Protein AF-A0A1Y1UYV6-F1 (afdb_monomer)

Secondary structure (DSSP, 8-state):
-----PPPPP-------------------PPPP---S----------GGG--TT----HHHHTT--HHHHHHHHHHHHHHHHHHHHHHHHHHHHHHHHHHHHHT---STHHHHHHHHHHHHTSPPP--TTT--SSS-EEEESSSS-EEETTTTHHHHHHHHH----EEEE-

InterPro domains:
  IPR001607 Zinc finger, UBP-type [PF02148] (128-168)
  IPR001607 Zinc finger, UBP-type [PS50271] (108-171)
  IPR013083 Zinc finger, RING/FYVE/PHD-type [G3DSA:3.30.40.10] (54-170)

Foldseek 3Di:
DDDDDDDDDDDDDDDDDDDDDDDDDDDDDDDDDDDDPDPPPDPPLPPPVDDDPPDDDDPVCSV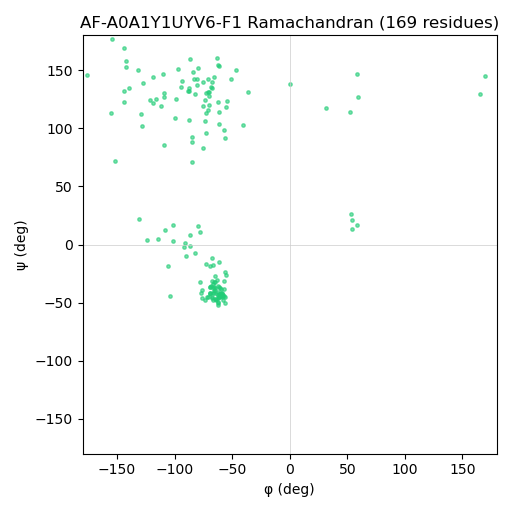PDDPLLVVLVVVLVVVLVLQVVLVVLVVVVVVVVVVCVVVVDDDPPCPPSVVSNVVSVVDDQDAAPPPRHSPAQWKAQSVDRHIHGVVVCRVVVVCVVVVRVDIDTRD

Sequence (171 aa):
MASENVTPVSTPNQSMIVDTNITNTTITSTPKISNNPTVKSTFSIFRTENLHPAYHGCIHISARINNNLMDNYRTCCRYAIKFRNKYIVKQDVKSKALEAKIAGTTSTKKTYEENLLKSLNKLPLPFCHVCDNPFGRLHVCLLCVYFGCWKEDHMRAHCKEKAHNFGIENY

pLDDT: mean 70.48, std 22.75, range [27.89, 96.94]

Mean predicted aligned error: 16.58 Å

Organism: NCBI:txid1754191

Nearest PDB structures (foldseek):
  4fjc-assembly1_A  TM=6.523E-01  e=3.599E-03  Saccharomyces cerevisiae S288C
  4wa6-assembly3_D-2  TM=6.572E-01  e=1.451E-02  Saccharomyces cerevisiae S288C
  4fip-assembly1_E  TM=5.793E-01  e=1.755E-02  Saccharomyces cerevisiae S288C
  6t9l-assembly1_K  TM=5.821E-01  e=1.333E-01  Saccharomyces cerevisiae S288C

Solvent-accessible surface area (backbone atoms only — not comparable to full-atom values): 11241 Å² total; per-residue (Å²): 133,89,77,90,85,84,85,85,86,87,85,83,87,84,83,89,81,90,85,84,87,88,83,90,80,95,77,91,75,83,84,81,88,80,92,70,99,72,80,71,83,71,76,78,66,84,67,70,89,76,58,59,93,87,64,77,75,59,71,72,51,71,79,61,72,47,71,66,46,53,51,39,45,52,51,51,50,53,50,34,53,51,52,50,48,40,55,52,54,55,49,53,53,53,52,51,55,52,50,33,68,74,66,76,50,89,77,82,78,51,67,63,62,53,52,50,49,57,63,43,65,73,52,80,80,69,44,16,78,85,76,64,48,58,85,51,64,28,29,38,38,45,85,50,97,52,34,17,25,57,88,80,39,47,38,60,53,47,24,65,76,70,68,47,87,48,64,45,80,41,122

Radius of gyration: 27.44 Å; Cα contacts (8 Å, |Δi|>4): 116; chains: 1; bounding box: 80×55×78 Å

Structure (mmCIF, N/CA/C/O backbone):
data_AF-A0A1Y1UYV6-F1
#
_entry.id   AF-A0A1Y1UYV6-F1
#
loop_
_atom_site.group_PDB
_atom_site.id
_atom_site.type_symbol
_atom_site.label_atom_id
_atom_site.label_alt_id
_atom_site.label_comp_id
_atom_site.label_asym_id
_atom_site.label_entity_id
_atom_site.label_seq_id
_atom_site.pdbx_PDB_ins_code
_atom_site.Cartn_x
_atom_site.Cartn_y
_atom_site.Cartn_z
_atom_site.occupancy
_atom_site.B_iso_or_equiv
_atom_site.auth_seq_id
_atom_site.auth_comp_id
_atom_site.auth_asym_id
_atom_site.auth_atom_id
_atom_site.pdbx_PDB_model_num
ATOM 1 N N . MET A 1 1 ? 57.211 16.222 -14.790 1.00 35.09 1 MET A N 1
ATOM 2 C CA . MET A 1 1 ? 56.821 16.842 -16.069 1.00 35.09 1 MET A CA 1
ATOM 3 C C . MET A 1 1 ? 55.729 15.999 -16.698 1.00 35.09 1 MET A C 1
ATOM 5 O O . MET A 1 1 ? 55.964 14.809 -16.824 1.00 35.09 1 MET A O 1
ATOM 9 N N . ALA A 1 2 ? 54.620 16.664 -17.056 1.00 33.06 2 ALA A N 1
ATOM 10 C CA . ALA A 1 2 ? 53.551 16.287 -17.996 1.00 33.06 2 ALA A CA 1
ATOM 11 C C . ALA A 1 2 ? 52.765 14.980 -17.749 1.00 33.06 2 ALA A C 1
ATOM 13 O O . ALA A 1 2 ? 53.324 13.972 -17.351 1.00 33.06 2 ALA A O 1
ATOM 14 N N . SER A 1 3 ? 51.478 14.867 -18.066 1.00 32.62 3 SER A N 1
ATOM 15 C CA . SER A 1 3 ? 50.379 15.804 -18.333 1.00 32.62 3 SER A CA 1
ATOM 16 C C . SER A 1 3 ? 49.150 14.917 -18.546 1.00 32.62 3 SER A C 1
ATOM 18 O O . SER A 1 3 ? 49.250 13.826 -19.103 1.00 32.62 3 SER A O 1
ATOM 20 N N . GLU A 1 4 ? 48.004 15.425 -18.122 1.00 32.66 4 GLU A N 1
ATOM 21 C CA . GLU A 1 4 ? 46.651 15.033 -18.508 1.00 32.66 4 GLU A CA 1
ATOM 22 C C . GLU A 1 4 ? 46.522 14.902 -20.041 1.00 32.66 4 GLU A C 1
ATOM 24 O O . GLU A 1 4 ? 47.177 15.645 -20.774 1.00 32.66 4 GLU A O 1
ATOM 29 N N . ASN A 1 5 ? 45.649 14.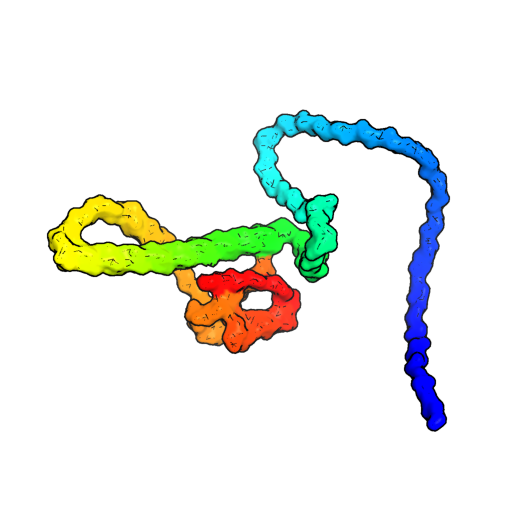030 -20.558 1.00 33.69 5 ASN A N 1
ATOM 30 C CA . ASN A 1 5 ? 44.255 14.391 -20.850 1.00 33.69 5 ASN A CA 1
ATOM 31 C C . ASN A 1 5 ? 43.543 13.301 -21.678 1.00 33.69 5 ASN A C 1
ATOM 33 O O . ASN A 1 5 ? 44.133 12.647 -22.537 1.00 33.69 5 ASN A O 1
ATOM 37 N N . VAL A 1 6 ? 42.253 13.133 -21.398 1.00 38.56 6 VAL A N 1
ATOM 38 C CA . VAL A 1 6 ? 41.337 12.163 -22.006 1.00 38.56 6 VAL A CA 1
ATOM 39 C C . VAL A 1 6 ? 40.716 12.773 -23.264 1.00 38.56 6 VAL A C 1
ATOM 41 O O . VAL A 1 6 ? 40.264 13.916 -23.262 1.00 38.56 6 VAL A O 1
ATOM 44 N N . THR A 1 7 ? 40.683 11.999 -24.344 1.00 40.56 7 THR A N 1
ATOM 45 C CA . THR A 1 7 ? 39.990 12.319 -25.595 1.00 40.56 7 THR A CA 1
ATOM 46 C C . THR A 1 7 ? 38.470 12.145 -25.458 1.00 40.56 7 THR A C 1
ATOM 48 O O . THR A 1 7 ? 38.021 11.146 -24.895 1.00 40.56 7 THR A O 1
ATOM 51 N N . PRO A 1 8 ? 37.642 13.038 -26.031 1.00 36.12 8 PRO A N 1
ATOM 52 C CA . PRO A 1 8 ? 36.244 12.738 -26.308 1.00 36.12 8 PRO A CA 1
ATOM 53 C C . PRO A 1 8 ? 36.063 12.334 -27.779 1.00 36.12 8 PRO A C 1
ATOM 55 O O . PRO A 1 8 ? 36.435 13.069 -28.694 1.00 36.12 8 PRO A O 1
ATOM 58 N N . VAL A 1 9 ? 35.466 11.160 -27.997 1.00 32.47 9 VAL A N 1
ATOM 59 C CA . VAL A 1 9 ? 34.958 10.715 -29.302 1.00 32.47 9 VAL A CA 1
ATOM 60 C C . VAL A 1 9 ? 33.475 11.065 -29.418 1.00 32.47 9 VAL A C 1
ATOM 62 O O . VAL A 1 9 ? 32.680 10.903 -28.496 1.00 32.47 9 VAL A O 1
ATOM 65 N N . SER A 1 10 ? 33.169 11.584 -30.595 1.00 30.72 10 SER A N 1
ATOM 66 C CA . SER A 1 10 ? 31.944 12.151 -31.136 1.00 30.72 10 SER A CA 1
ATOM 67 C C . SER A 1 10 ? 30.751 11.192 -31.238 1.00 30.72 10 SER A C 1
ATOM 69 O O . SER A 1 10 ? 30.891 9.988 -31.433 1.00 30.72 10 SER A O 1
ATOM 71 N N . THR A 1 11 ? 29.545 11.767 -31.210 1.00 36.78 11 THR A N 1
ATOM 72 C CA . THR A 1 11 ? 28.315 11.166 -31.758 1.00 36.78 11 THR A CA 1
ATOM 73 C C . THR A 1 11 ? 27.574 12.197 -32.629 1.00 36.78 11 THR A C 1
ATOM 75 O O . THR A 1 11 ? 27.735 13.399 -32.403 1.00 36.78 11 THR A O 1
ATOM 78 N N . PRO A 1 12 ? 26.826 11.762 -33.664 1.00 33.84 12 PRO A N 1
ATOM 79 C CA . PRO A 1 12 ? 26.423 12.611 -34.780 1.00 33.84 12 PRO A CA 1
ATOM 80 C C . PRO A 1 12 ? 25.012 13.218 -34.665 1.00 33.84 12 PRO A C 1
ATOM 82 O O . PRO A 1 12 ? 24.097 12.628 -34.102 1.00 33.84 12 PRO A O 1
ATOM 85 N N . ASN A 1 13 ? 24.899 14.396 -35.291 1.00 31.36 13 ASN A N 1
ATOM 86 C CA . ASN A 1 13 ? 23.754 15.075 -35.914 1.00 31.36 13 ASN A CA 1
ATOM 87 C C . ASN A 1 13 ? 22.368 14.404 -35.903 1.00 31.36 13 ASN A C 1
ATOM 89 O O . ASN A 1 13 ? 22.221 13.293 -36.407 1.00 31.36 13 ASN A O 1
ATOM 93 N N . GLN A 1 14 ? 21.336 15.222 -35.639 1.00 32.97 14 GLN A N 1
ATOM 94 C CA . GLN A 1 14 ? 20.252 15.421 -36.615 1.00 32.97 14 GLN A CA 1
ATOM 95 C C . GLN A 1 14 ? 19.513 16.770 -36.456 1.00 32.97 14 GLN A C 1
ATOM 97 O O . GLN A 1 14 ? 18.822 17.023 -35.476 1.00 32.97 14 GLN A O 1
ATOM 102 N N . SER A 1 15 ? 19.711 17.598 -37.491 1.00 32.72 15 SER A N 1
ATOM 103 C CA . SER A 1 15 ? 18.797 18.530 -38.179 1.00 32.72 15 SER A CA 1
ATOM 104 C C . SER A 1 15 ? 17.982 19.577 -37.407 1.00 32.72 15 SER A C 1
ATOM 106 O O . SER A 1 15 ? 16.992 19.287 -36.741 1.00 32.72 15 SER A O 1
ATOM 108 N N . MET A 1 16 ? 18.342 20.832 -37.693 1.00 28.61 16 MET A N 1
ATOM 109 C CA . MET A 1 16 ? 17.533 22.040 -37.549 1.00 28.61 16 MET A CA 1
ATOM 110 C C . MET A 1 16 ? 16.405 22.084 -38.591 1.00 28.61 16 MET A C 1
ATOM 112 O O . MET A 1 16 ? 16.634 21.771 -39.759 1.00 28.61 16 MET A O 1
ATOM 116 N N . ILE A 1 17 ? 15.235 22.578 -38.186 1.00 31.97 17 ILE A N 1
ATOM 117 C CA . ILE A 1 17 ? 14.274 23.228 -39.083 1.00 31.97 17 ILE A CA 1
ATOM 118 C C . ILE A 1 17 ? 14.122 24.664 -38.580 1.00 31.97 17 ILE A C 1
ATOM 120 O O . ILE A 1 17 ? 13.829 24.901 -37.409 1.00 31.97 17 ILE A O 1
ATOM 124 N N . VAL A 1 18 ? 14.423 25.600 -39.474 1.00 33.22 18 VAL A N 1
ATOM 125 C CA . VAL A 1 18 ? 14.220 27.042 -39.340 1.00 33.22 18 VAL A CA 1
ATOM 126 C C . VAL A 1 18 ? 12.809 27.344 -39.820 1.00 33.22 18 VAL A C 1
ATOM 128 O O . VAL A 1 18 ? 12.477 26.934 -40.924 1.00 33.22 18 VAL A O 1
ATOM 131 N N . ASP A 1 19 ? 12.040 28.111 -39.049 1.00 30.59 19 ASP A N 1
ATOM 132 C CA . ASP A 1 19 ? 10.960 28.934 -39.592 1.00 30.59 19 ASP A CA 1
ATOM 133 C C . ASP A 1 19 ? 10.932 30.303 -38.897 1.00 30.59 19 ASP A C 1
ATOM 135 O O . ASP A 1 19 ? 11.100 30.448 -37.685 1.00 30.59 19 ASP A O 1
ATOM 139 N N . THR A 1 20 ? 10.803 31.314 -39.743 1.00 33.38 20 THR A N 1
ATOM 140 C CA . THR A 1 20 ? 10.993 32.753 -39.544 1.00 33.38 20 THR A CA 1
ATOM 141 C C . THR A 1 20 ? 9.788 33.494 -38.937 1.00 33.38 20 THR A C 1
ATOM 143 O O . THR A 1 20 ? 8.653 33.255 -39.324 1.00 33.38 20 THR A O 1
ATOM 146 N N . ASN A 1 21 ? 10.093 34.468 -38.064 1.00 34.25 21 ASN A N 1
ATOM 147 C CA . ASN A 1 21 ? 9.439 35.766 -37.773 1.00 34.25 21 ASN A CA 1
ATOM 148 C C . ASN A 1 21 ? 7.912 35.952 -37.927 1.00 34.25 21 ASN A C 1
ATOM 150 O O . ASN A 1 21 ? 7.446 36.094 -39.052 1.00 34.25 21 ASN A O 1
ATOM 154 N N . ILE A 1 22 ? 7.207 36.251 -36.814 1.00 32.91 22 ILE A N 1
ATOM 155 C CA . ILE A 1 22 ? 6.092 37.232 -36.762 1.00 32.91 22 ILE A CA 1
ATOM 156 C C . ILE A 1 22 ? 6.104 37.997 -35.417 1.00 32.91 22 ILE A C 1
ATOM 158 O O . ILE A 1 22 ? 6.216 37.414 -34.341 1.00 32.91 22 ILE A O 1
ATOM 162 N N . THR A 1 23 ? 5.992 39.322 -35.510 1.00 33.19 23 THR A N 1
ATOM 163 C CA . THR A 1 23 ? 6.026 40.351 -34.458 1.00 33.19 23 THR A CA 1
ATOM 164 C C . THR A 1 23 ? 4.664 40.567 -33.763 1.00 33.19 23 THR A C 1
ATOM 166 O O . THR A 1 23 ? 3.635 40.537 -34.426 1.00 33.19 23 THR A O 1
ATOM 169 N N . ASN A 1 24 ? 4.705 40.925 -32.467 1.00 32.34 24 ASN A N 1
ATOM 170 C CA . ASN A 1 24 ? 3.714 41.649 -31.637 1.00 32.34 24 ASN A CA 1
ATOM 171 C C . ASN A 1 24 ? 2.288 41.076 -31.438 1.00 32.34 24 ASN A C 1
ATOM 173 O O . ASN A 1 24 ? 1.514 40.944 -32.377 1.00 32.34 24 ASN A O 1
ATOM 177 N N . THR A 1 25 ? 1.850 40.939 -30.174 1.00 27.89 25 THR A N 1
ATOM 178 C CA . THR A 1 25 ? 0.903 41.859 -29.479 1.00 27.89 25 THR A CA 1
ATOM 179 C C . THR A 1 25 ? 0.344 41.199 -28.206 1.00 27.89 25 THR A C 1
ATOM 181 O O . THR A 1 25 ? -0.163 40.081 -28.228 1.00 27.89 25 THR A O 1
ATOM 184 N N . THR A 1 26 ? 0.426 41.919 -27.088 1.00 40.94 26 THR A N 1
ATOM 185 C CA . THR A 1 26 ? -0.193 41.622 -25.789 1.00 40.94 26 THR A CA 1
ATOM 186 C C . THR A 1 26 ? -1.704 41.421 -25.919 1.00 40.94 26 THR A C 1
ATOM 188 O O . THR A 1 26 ? -2.405 42.335 -26.348 1.00 40.94 26 THR A O 1
ATOM 191 N N . ILE A 1 27 ? -2.226 40.272 -25.480 1.00 33.47 27 ILE A N 1
ATOM 192 C CA . ILE A 1 27 ? -3.668 40.080 -25.283 1.00 33.47 27 ILE A CA 1
ATOM 193 C C . ILE A 1 27 ? -3.905 39.543 -23.873 1.00 33.47 27 ILE A C 1
ATOM 195 O O . ILE A 1 27 ? -3.694 38.371 -23.573 1.00 33.47 27 ILE A O 1
ATOM 199 N N . THR A 1 28 ? -4.331 40.442 -22.992 1.00 39.12 28 THR A N 1
ATOM 200 C CA . THR A 1 28 ? -4.910 40.122 -21.689 1.00 39.12 28 THR A CA 1
ATOM 201 C C . THR A 1 28 ? -6.289 39.510 -21.923 1.00 39.12 28 THR A C 1
ATOM 203 O O . THR A 1 28 ? -7.183 40.193 -22.417 1.00 39.12 28 THR A O 1
ATOM 206 N N . SER A 1 29 ? -6.493 38.245 -21.556 1.00 31.83 29 SER A N 1
ATOM 207 C CA . SER A 1 29 ? -7.827 37.633 -21.540 1.00 31.83 29 SER A CA 1
ATOM 208 C C . SER A 1 29 ? -8.099 36.956 -20.199 1.00 31.83 29 SER A C 1
ATOM 210 O O . SER A 1 29 ? -7.478 35.955 -19.846 1.00 31.83 29 SER A O 1
ATOM 212 N N . THR A 1 30 ? -9.047 37.524 -19.459 1.00 41.56 30 THR A N 1
ATOM 213 C CA . THR A 1 30 ? -9.680 36.961 -18.262 1.00 41.56 30 THR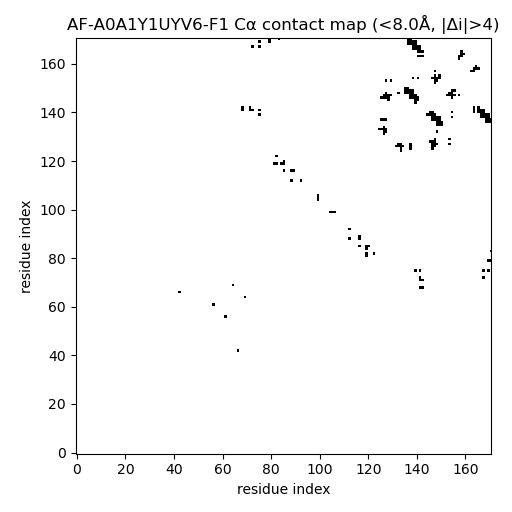 A CA 1
ATOM 214 C C . THR A 1 30 ? -10.503 35.706 -18.609 1.00 41.56 30 THR A C 1
ATOM 216 O O . THR A 1 30 ? -11.127 35.670 -19.674 1.00 41.56 30 THR A O 1
ATOM 219 N N . PRO A 1 31 ? -10.572 34.666 -17.749 1.00 36.66 31 PRO A N 1
ATOM 220 C CA . PRO A 1 31 ? -11.364 33.476 -18.054 1.00 36.66 31 PRO A CA 1
ATOM 221 C C . PRO A 1 31 ? -12.846 33.684 -17.717 1.00 36.66 31 PRO A C 1
ATOM 223 O O . PRO A 1 31 ? -13.200 34.073 -16.604 1.00 36.66 31 PRO A O 1
ATOM 226 N N . LYS A 1 32 ? -13.714 33.366 -18.683 1.00 32.69 32 LYS A N 1
ATOM 227 C CA . LYS A 1 32 ? -15.170 33.262 -18.518 1.00 32.69 32 LYS A CA 1
ATOM 228 C C . LYS A 1 32 ? -15.531 32.068 -17.625 1.00 32.69 32 LYS A C 1
ATOM 230 O O . LYS A 1 32 ? -15.040 30.961 -17.831 1.00 32.69 32 LYS A O 1
ATOM 235 N N . ILE A 1 33 ? -16.440 32.299 -16.680 1.00 37.97 33 ILE A N 1
ATOM 236 C CA . ILE A 1 33 ? -17.093 31.268 -15.864 1.00 37.97 33 ILE A CA 1
ATOM 237 C C . ILE A 1 33 ? -18.115 30.531 -16.742 1.00 37.97 33 ILE A C 1
ATOM 239 O O . ILE A 1 33 ? -19.003 31.157 -17.318 1.00 37.97 33 ILE A O 1
ATOM 243 N N . SER A 1 34 ? -17.989 29.207 -16.837 1.00 35.88 34 SER A N 1
ATOM 244 C CA . SER A 1 34 ? -18.975 28.315 -17.456 1.00 35.88 34 SER A CA 1
ATOM 245 C C . SER A 1 34 ? -19.610 27.445 -16.371 1.00 35.88 34 SER A C 1
ATOM 247 O O . SER A 1 34 ? -18.915 26.705 -15.675 1.00 35.88 34 SER A O 1
ATOM 249 N N . ASN A 1 35 ? -20.930 27.565 -16.218 1.00 42.47 35 ASN A N 1
ATOM 250 C CA . ASN A 1 35 ? -21.751 26.782 -15.298 1.00 42.47 35 ASN A CA 1
ATOM 251 C C . ASN A 1 35 ? -22.195 25.481 -15.989 1.00 42.47 35 ASN A C 1
ATOM 253 O O . ASN A 1 35 ? -23.077 25.520 -16.845 1.00 42.47 35 ASN A O 1
ATOM 257 N N . ASN A 1 36 ? -21.627 24.329 -15.615 1.00 35.72 36 ASN A N 1
ATOM 258 C CA . ASN A 1 36 ? -22.164 23.017 -16.001 1.00 35.72 36 ASN A CA 1
ATOM 259 C C . ASN A 1 36 ? -21.987 21.984 -14.860 1.00 35.72 36 ASN A C 1
ATOM 261 O O . ASN A 1 36 ? -20.855 21.779 -14.404 1.00 35.72 36 ASN A O 1
ATOM 265 N N . PRO A 1 37 ? -23.065 21.340 -14.360 1.00 43.56 37 PRO A N 1
ATOM 266 C CA . PRO A 1 37 ? -23.017 20.458 -13.198 1.00 43.56 37 PRO A CA 1
ATOM 267 C C . PRO A 1 37 ? -22.618 19.022 -13.574 1.00 43.56 37 PRO A C 1
ATOM 269 O O . PRO A 1 37 ? -23.412 18.099 -13.473 1.00 43.56 37 PRO A O 1
ATOM 272 N N . THR A 1 38 ? -21.355 18.810 -13.940 1.00 39.03 38 THR A N 1
ATOM 273 C CA . THR A 1 38 ? -20.695 17.492 -13.848 1.00 39.03 38 THR A CA 1
ATOM 274 C C . THR A 1 38 ? -19.200 17.704 -13.650 1.00 39.03 38 THR A C 1
ATOM 276 O O . THR A 1 38 ? -18.389 17.487 -14.550 1.00 39.03 38 THR A O 1
ATOM 279 N N . VAL A 1 39 ? -18.813 18.162 -12.459 1.00 41.34 39 VAL A N 1
ATOM 280 C CA . VAL A 1 39 ? -17.399 18.276 -12.083 1.00 41.34 39 VAL A CA 1
ATOM 281 C C . VAL A 1 39 ? -16.873 16.872 -11.777 1.00 41.34 39 VAL A C 1
ATOM 283 O O . VAL A 1 39 ? -16.804 16.444 -10.626 1.00 41.34 39 VAL A O 1
ATOM 286 N N . LYS A 1 40 ? -16.475 16.131 -12.818 1.00 40.69 40 LYS A N 1
ATOM 287 C CA . LYS A 1 40 ? -15.392 15.158 -12.641 1.00 40.69 40 LYS A CA 1
ATOM 288 C C . LYS A 1 40 ? -14.184 15.991 -12.235 1.00 40.69 40 LYS A C 1
ATOM 290 O O . LYS A 1 40 ? -13.760 16.849 -12.998 1.00 40.69 40 LYS A O 1
ATOM 295 N N . SER A 1 41 ? -13.703 15.802 -11.008 1.00 38.91 41 SER A N 1
ATOM 296 C CA . SER A 1 41 ? -12.519 16.478 -10.477 1.00 38.91 41 SER A CA 1
ATOM 297 C C . SER A 1 41 ? -11.329 16.203 -11.399 1.00 38.91 41 SER A C 1
ATOM 299 O O . SER A 1 41 ? -10.650 15.187 -11.282 1.00 38.91 41 SER A O 1
ATOM 301 N N . THR A 1 42 ? -11.107 17.082 -12.372 1.00 44.38 42 THR A N 1
ATOM 302 C CA . THR A 1 42 ? -9.887 17.092 -13.166 1.00 44.38 42 THR A CA 1
ATOM 303 C C . THR A 1 42 ? -8.805 17.616 -12.243 1.00 44.38 42 THR A C 1
ATOM 305 O O . THR A 1 42 ? -8.863 18.757 -11.784 1.00 44.38 42 THR A O 1
ATOM 308 N N . PHE A 1 43 ? -7.855 16.750 -11.902 1.00 48.91 43 PHE A N 1
ATOM 309 C CA . PHE A 1 43 ? -6.688 17.135 -11.130 1.00 48.91 43 PHE A CA 1
ATOM 310 C C . PHE A 1 43 ? -6.000 18.286 -11.867 1.00 48.91 43 PHE A C 1
ATOM 312 O O . PHE A 1 43 ? -5.573 18.125 -13.011 1.00 48.91 43 PHE A O 1
ATOM 319 N N . SER A 1 44 ? -5.907 19.457 -11.236 1.00 49.62 44 SER A N 1
ATOM 320 C CA . SER A 1 44 ? -4.945 20.460 -11.667 1.00 49.62 44 SER A CA 1
ATOM 321 C C . SER A 1 44 ? -3.576 19.811 -11.504 1.00 49.62 44 SER A C 1
ATOM 323 O O . SER A 1 44 ? -3.108 19.638 -10.377 1.00 49.62 44 SER A O 1
ATOM 325 N N . ILE A 1 45 ? -2.988 19.386 -12.626 1.00 55.34 45 ILE A N 1
ATOM 326 C CA . ILE A 1 45 ? -1.573 19.030 -12.759 1.00 55.34 45 ILE A CA 1
ATOM 327 C C . ILE A 1 45 ? -0.792 19.992 -11.866 1.00 55.34 45 ILE A C 1
ATOM 329 O O . ILE A 1 45 ? -1.086 21.187 -11.903 1.00 55.34 45 ILE A O 1
ATOM 333 N N . PHE A 1 46 ? 0.114 19.474 -11.028 1.00 55.53 46 PHE A N 1
ATOM 334 C CA . PHE A 1 46 ? 0.984 20.279 -10.169 1.00 55.53 46 PHE A CA 1
ATOM 335 C C . PHE A 1 46 ? 1.466 21.500 -10.958 1.00 55.53 46 PHE A C 1
ATOM 337 O O . PHE A 1 46 ? 2.301 21.365 -11.849 1.00 55.53 46 PHE A O 1
ATOM 344 N N . ARG A 1 47 ? 0.871 22.670 -10.699 1.00 55.28 47 ARG A N 1
ATOM 345 C CA . ARG A 1 47 ? 1.194 23.890 -11.432 1.00 55.28 47 ARG A CA 1
ATOM 346 C C . ARG A 1 47 ? 2.563 24.322 -10.945 1.00 55.28 47 ARG A C 1
ATOM 348 O O . ARG A 1 47 ? 2.669 24.952 -9.898 1.00 55.28 47 ARG A O 1
ATOM 355 N N . THR A 1 48 ? 3.601 23.946 -11.689 1.00 58.16 48 THR A N 1
ATOM 356 C CA . THR A 1 48 ? 4.996 24.337 -11.426 1.00 58.16 48 THR A CA 1
ATOM 357 C C . THR A 1 48 ? 5.213 25.845 -11.491 1.00 58.16 48 THR A C 1
ATOM 359 O O . THR A 1 48 ? 6.203 26.357 -10.987 1.00 58.16 48 THR A O 1
ATOM 362 N N . GLU A 1 49 ? 4.235 26.542 -12.057 1.00 58.00 49 GLU A N 1
ATOM 363 C CA . GLU A 1 49 ? 4.159 27.973 -12.340 1.00 58.00 49 GLU A CA 1
ATOM 364 C C . GLU A 1 49 ? 4.361 28.873 -11.107 1.00 58.00 49 GLU A C 1
ATOM 366 O O . GLU A 1 49 ? 4.756 30.020 -11.262 1.00 58.00 49 GLU A O 1
ATOM 371 N N . ASN A 1 50 ? 4.103 28.370 -9.892 1.00 56.69 50 ASN A N 1
ATOM 372 C CA . ASN A 1 50 ? 4.184 29.153 -8.649 1.00 56.69 50 ASN A CA 1
ATOM 373 C C . ASN A 1 50 ? 5.000 28.465 -7.543 1.00 56.69 50 ASN A C 1
ATOM 375 O O . ASN A 1 50 ? 4.7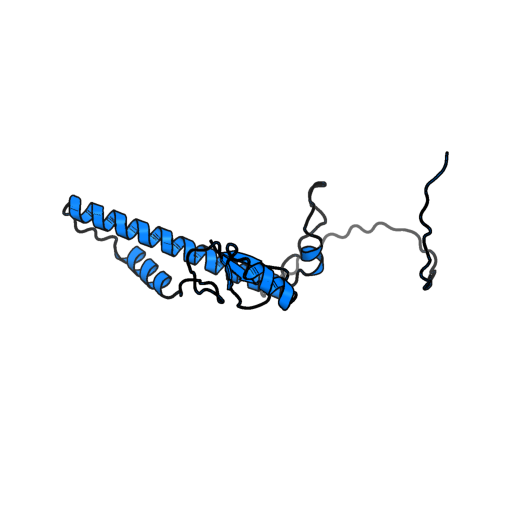88 28.740 -6.359 1.00 56.69 50 ASN A O 1
ATOM 379 N N . LEU A 1 51 ? 5.891 27.527 -7.883 1.00 63.84 51 LEU A N 1
ATOM 380 C CA . LEU A 1 51 ? 6.714 26.892 -6.856 1.00 63.84 51 LEU A CA 1
ATOM 381 C C . LEU A 1 51 ? 7.906 27.758 -6.460 1.00 63.84 51 LEU A C 1
ATOM 383 O O . LEU A 1 51 ? 8.517 28.444 -7.273 1.00 63.84 51 LEU A O 1
ATOM 387 N N . HIS A 1 52 ? 8.200 27.715 -5.160 1.00 66.25 52 HIS A N 1
ATOM 388 C CA . HIS A 1 52 ? 9.324 28.408 -4.550 1.00 66.25 52 HIS A CA 1
ATOM 389 C C . HIS A 1 52 ? 10.623 28.101 -5.323 1.00 66.25 52 HIS A C 1
ATOM 391 O O . HIS A 1 52 ? 10.813 26.948 -5.708 1.00 66.25 52 HIS A O 1
ATOM 397 N N . PRO A 1 53 ? 11.551 29.059 -5.502 1.00 64.75 53 PRO A N 1
ATOM 398 C CA . PRO A 1 53 ? 12.788 28.846 -6.265 1.00 64.75 53 PRO A CA 1
ATOM 399 C C . PRO A 1 53 ? 13.654 27.671 -5.778 1.00 64.75 53 PRO A C 1
ATOM 401 O O . PRO A 1 53 ? 14.373 27.066 -6.561 1.00 64.75 53 PRO A O 1
ATOM 404 N N . ALA A 1 54 ? 13.556 27.317 -4.491 1.00 68.12 54 ALA A N 1
ATOM 405 C CA . ALA A 1 54 ? 14.215 26.142 -3.903 1.00 68.12 54 ALA A CA 1
ATOM 406 C C . ALA A 1 54 ? 13.403 24.834 -4.016 1.00 68.12 54 ALA A C 1
ATOM 408 O O . ALA A 1 54 ? 13.736 23.833 -3.379 1.00 68.12 54 ALA A O 1
ATOM 409 N N . TYR A 1 55 ? 12.295 24.825 -4.762 1.00 69.50 55 TYR A N 1
ATOM 410 C CA . TYR A 1 55 ? 11.568 23.597 -5.036 1.00 69.50 55 TYR A CA 1
ATOM 411 C C . TYR A 1 55 ? 12.346 22.760 -6.046 1.00 69.50 55 TYR A C 1
ATOM 413 O O . TYR A 1 55 ? 12.349 23.022 -7.247 1.00 69.50 55 TYR A O 1
ATOM 421 N N . HIS A 1 56 ? 12.955 21.697 -5.543 1.00 68.88 56 HIS A N 1
ATOM 422 C CA . HIS A 1 56 ? 13.577 20.669 -6.359 1.00 68.88 56 HIS A CA 1
ATOM 423 C C . HIS A 1 56 ? 12.724 19.406 -6.253 1.00 68.88 56 HIS A C 1
ATOM 425 O O . HIS A 1 56 ? 12.924 18.554 -5.389 1.00 68.88 56 HIS A O 1
ATOM 431 N N . GLY A 1 57 ? 11.697 19.321 -7.101 1.00 74.81 57 GLY A N 1
ATOM 432 C CA . GLY A 1 57 ? 10.907 18.102 -7.245 1.00 74.81 57 GLY A CA 1
ATOM 433 C C . GLY A 1 57 ? 11.760 16.940 -7.767 1.00 74.81 57 GLY A C 1
ATOM 434 O O . GLY A 1 57 ? 12.814 17.131 -8.371 1.00 74.81 57 GLY A O 1
ATOM 435 N N . CYS A 1 58 ? 11.293 15.708 -7.569 1.00 83.06 58 CYS A N 1
ATOM 436 C CA . CYS A 1 58 ? 11.951 14.547 -8.160 1.00 83.06 58 CYS A CA 1
ATOM 437 C C . CYS A 1 58 ? 11.734 14.540 -9.683 1.00 83.06 58 CYS A C 1
ATOM 439 O O . CYS A 1 58 ? 10.601 14.431 -10.146 1.00 83.06 58 CYS A O 1
ATOM 441 N N . ILE A 1 59 ? 12.807 14.585 -10.475 1.00 84.44 59 ILE A N 1
ATOM 442 C CA . ILE A 1 59 ? 12.706 14.530 -11.945 1.00 84.44 59 ILE A CA 1
ATOM 443 C C . ILE A 1 59 ? 11.977 13.271 -12.442 1.00 84.44 59 ILE A C 1
ATOM 445 O O . ILE A 1 59 ? 11.262 13.295 -13.441 1.00 84.44 59 ILE A O 1
ATOM 449 N N . HIS A 1 60 ? 12.100 12.167 -11.703 1.00 83.25 60 HIS A N 1
ATOM 450 C CA . HIS A 1 60 ? 11.436 10.918 -12.052 1.00 83.25 60 HIS A CA 1
ATOM 451 C C . HIS A 1 60 ? 9.918 11.010 -11.874 1.00 83.25 60 HIS A C 1
ATOM 453 O O . HIS A 1 60 ? 9.189 10.424 -12.673 1.00 83.25 60 HIS A O 1
ATOM 459 N N . ILE A 1 61 ? 9.435 11.727 -10.846 1.00 83.69 61 ILE A N 1
ATOM 460 C CA . ILE A 1 61 ? 7.995 11.838 -10.588 1.00 83.69 61 ILE A CA 1
ATOM 461 C C . ILE A 1 61 ? 7.346 12.801 -11.577 1.00 83.69 61 ILE A C 1
ATOM 463 O O . ILE A 1 61 ? 6.344 12.435 -12.180 1.00 83.69 61 ILE A O 1
ATOM 467 N N . SER A 1 62 ? 7.940 13.973 -11.824 1.00 76.81 62 SER A N 1
ATOM 468 C CA . SER A 1 62 ? 7.370 14.977 -12.734 1.00 76.81 62 SER A CA 1
ATOM 469 C C . SER A 1 62 ? 7.141 14.424 -14.143 1.00 76.81 62 SER A C 1
ATOM 471 O O . SER A 1 62 ? 6.092 14.673 -14.728 1.00 76.81 62 SER A O 1
ATOM 473 N N . ALA A 1 63 ? 8.059 13.592 -14.639 1.00 80.00 63 ALA A N 1
ATOM 474 C CA . ALA A 1 63 ? 7.947 12.945 -15.945 1.00 80.00 63 ALA A CA 1
ATOM 475 C C . ALA A 1 63 ? 6.901 11.812 -16.015 1.00 80.00 63 ALA A C 1
ATOM 477 O O . ALA A 1 63 ? 6.543 11.378 -17.107 1.00 80.00 63 ALA A O 1
ATOM 478 N N . ARG A 1 64 ? 6.440 11.281 -14.873 1.00 80.88 64 ARG A N 1
ATOM 479 C CA . ARG A 1 64 ? 5.592 10.073 -14.809 1.00 80.88 64 ARG A CA 1
ATOM 480 C C . ARG A 1 64 ? 4.267 10.274 -14.070 1.00 80.88 64 ARG A C 1
ATOM 482 O O . ARG A 1 64 ? 3.518 9.308 -13.914 1.00 80.88 64 ARG A O 1
ATOM 489 N N . ILE A 1 65 ? 3.956 11.497 -13.630 1.00 83.88 65 ILE A N 1
ATOM 490 C CA . ILE A 1 65 ? 2.656 11.821 -13.032 1.00 83.88 65 ILE A CA 1
ATOM 491 C C . ILE A 1 65 ? 1.558 11.607 -14.073 1.00 83.88 65 ILE A C 1
ATOM 493 O O . ILE A 1 65 ? 1.546 12.210 -15.141 1.00 83.88 65 ILE A O 1
ATOM 497 N N . ASN A 1 66 ? 0.605 10.753 -13.722 1.00 86.38 66 ASN A N 1
ATOM 498 C CA . ASN A 1 66 ? -0.626 10.540 -14.464 1.00 86.38 66 ASN A CA 1
ATOM 499 C C . ASN A 1 66 ? -1.774 10.281 -13.474 1.00 86.38 66 ASN A C 1
ATOM 501 O O . ASN A 1 66 ? -1.542 10.085 -12.277 1.00 86.38 66 ASN A O 1
ATOM 505 N N . ASN A 1 67 ? -3.014 10.284 -13.971 1.00 88.06 67 ASN A N 1
ATOM 506 C CA . ASN A 1 67 ? -4.198 10.106 -13.125 1.00 88.06 67 ASN A CA 1
ATOM 507 C C . ASN A 1 67 ? -4.172 8.767 -12.370 1.00 88.06 67 ASN A C 1
ATOM 509 O O . ASN A 1 67 ? -4.408 8.753 -11.167 1.00 88.06 67 ASN A O 1
ATOM 513 N N . ASN A 1 68 ? -3.768 7.673 -13.026 1.00 89.75 68 ASN A N 1
ATOM 514 C CA . ASN A 1 68 ? -3.705 6.345 -12.406 1.00 89.75 68 ASN A CA 1
ATOM 515 C C . ASN A 1 68 ? -2.717 6.297 -11.231 1.00 89.75 68 ASN A C 1
ATOM 517 O O . ASN A 1 68 ? -3.030 5.751 -10.176 1.00 89.75 68 ASN A O 1
ATOM 521 N N . LEU A 1 69 ? -1.534 6.901 -11.382 1.00 89.88 69 LEU A N 1
ATOM 522 C CA . LEU A 1 69 ? -0.532 6.983 -10.321 1.00 89.88 69 LEU A CA 1
ATOM 523 C C . LEU A 1 69 ? -1.080 7.754 -9.114 1.00 89.88 69 LEU A C 1
ATOM 525 O O . LEU A 1 69 ? -0.901 7.330 -7.971 1.00 89.88 69 LEU A O 1
ATOM 529 N N . MET A 1 70 ? -1.777 8.865 -9.365 1.00 89.81 70 MET A N 1
ATOM 530 C CA . MET A 1 70 ? -2.390 9.677 -8.313 1.00 89.81 70 MET A CA 1
ATOM 531 C C . MET A 1 70 ? -3.566 8.966 -7.636 1.00 89.81 70 MET A C 1
ATOM 533 O O . MET A 1 70 ? -3.726 9.079 -6.419 1.00 89.81 70 MET A O 1
ATOM 537 N N . ASP A 1 71 ? -4.364 8.206 -8.380 1.00 92.12 71 ASP A N 1
ATOM 538 C CA . ASP A 1 71 ? -5.475 7.421 -7.836 1.00 92.12 71 ASP A CA 1
ATOM 539 C C . ASP A 1 71 ? -4.976 6.250 -6.980 1.00 92.12 71 ASP A C 1
ATOM 541 O O . ASP A 1 71 ? -5.477 6.028 -5.869 1.00 92.12 71 ASP A O 1
ATOM 545 N N . ASN A 1 72 ? -3.921 5.566 -7.429 1.00 92.38 72 ASN A N 1
ATOM 546 C CA . ASN A 1 72 ? -3.231 4.542 -6.646 1.00 92.38 72 ASN A CA 1
ATOM 547 C C . ASN A 1 72 ? -2.641 5.143 -5.369 1.00 92.38 72 ASN A C 1
ATOM 549 O O . ASN A 1 72 ? -2.853 4.606 -4.280 1.00 92.38 72 ASN A O 1
ATOM 553 N N . TYR A 1 73 ? -1.982 6.300 -5.476 1.00 92.25 73 TYR A N 1
ATOM 554 C CA . TYR A 1 73 ? -1.463 7.037 -4.327 1.00 92.25 73 TYR A CA 1
ATOM 555 C C . TYR A 1 73 ? -2.569 7.363 -3.315 1.00 92.25 73 TYR A C 1
ATOM 557 O O . TYR A 1 73 ? -2.456 7.015 -2.140 1.00 92.25 73 TYR A O 1
ATOM 565 N N . ARG A 1 74 ? -3.692 7.938 -3.766 1.00 92.19 74 ARG A N 1
ATOM 566 C CA . ARG A 1 74 ? -4.848 8.252 -2.904 1.00 92.19 74 ARG A CA 1
ATOM 567 C C . ARG A 1 74 ? -5.407 7.014 -2.217 1.00 92.19 74 ARG A C 1
ATOM 569 O O . ARG A 1 74 ? -5.750 7.072 -1.035 1.00 92.19 74 ARG A O 1
ATOM 576 N N . THR A 1 75 ? -5.512 5.908 -2.944 1.00 90.94 75 THR A N 1
ATOM 577 C CA . THR A 1 75 ? -6.008 4.636 -2.409 1.00 90.94 75 THR A CA 1
ATOM 578 C C . THR A 1 75 ? -5.080 4.112 -1.320 1.00 90.94 75 THR A C 1
ATOM 580 O O . THR A 1 75 ? -5.541 3.795 -0.221 1.00 90.94 75 THR A O 1
ATOM 583 N N . CYS A 1 76 ? -3.772 4.119 -1.572 1.00 90.44 76 CYS A N 1
ATOM 584 C CA . CYS A 1 76 ? -2.778 3.679 -0.602 1.00 90.44 76 CYS A CA 1
ATOM 585 C C . CYS A 1 76 ? -2.742 4.594 0.639 1.00 90.44 76 CYS A C 1
ATOM 587 O O . CYS A 1 76 ? -2.685 4.089 1.759 1.00 90.44 76 CYS A O 1
ATOM 589 N N . CYS A 1 77 ? -2.885 5.917 0.480 1.00 90.50 77 CYS A N 1
ATOM 590 C CA . CYS A 1 77 ? -3.007 6.849 1.608 1.00 90.50 77 CYS A CA 1
ATOM 591 C C . CYS A 1 77 ? -4.250 6.570 2.461 1.00 90.50 77 CYS A C 1
ATOM 593 O O . CYS A 1 77 ? -4.162 6.528 3.688 1.00 90.50 77 CYS A O 1
ATOM 595 N N . ARG A 1 78 ? -5.415 6.353 1.833 1.00 89.44 78 ARG A N 1
ATOM 596 C CA . ARG A 1 78 ? -6.649 6.004 2.560 1.00 89.44 78 ARG A CA 1
ATOM 597 C C . ARG A 1 78 ? -6.481 4.708 3.347 1.00 89.44 78 ARG A C 1
ATOM 599 O O . ARG A 1 78 ? -6.924 4.634 4.492 1.00 89.44 78 ARG A O 1
ATOM 606 N N . TYR A 1 79 ? -5.833 3.712 2.745 1.00 86.50 79 TYR A N 1
ATOM 607 C CA . TYR A 1 79 ? -5.531 2.448 3.406 1.00 86.50 79 TYR A CA 1
ATOM 608 C C . TYR A 1 79 ? -4.611 2.646 4.620 1.00 86.50 79 TYR A C 1
ATOM 610 O O . TYR A 1 79 ? -4.976 2.226 5.716 1.00 86.50 79 TYR A O 1
ATOM 618 N N . ALA A 1 80 ? -3.496 3.368 4.459 1.00 86.00 80 ALA A N 1
ATOM 619 C CA . ALA A 1 80 ? -2.541 3.641 5.537 1.00 86.00 80 ALA A CA 1
ATOM 620 C C . ALA A 1 80 ? -3.183 4.403 6.712 1.00 86.00 80 ALA A C 1
ATOM 622 O O . ALA A 1 80 ? -3.018 4.028 7.872 1.00 86.00 80 ALA A O 1
ATOM 623 N N . ILE A 1 81 ? -3.993 5.431 6.427 1.00 86.38 81 ILE A N 1
ATOM 624 C CA . ILE A 1 81 ? -4.726 6.181 7.463 1.00 86.38 81 ILE A CA 1
ATOM 625 C C . ILE A 1 81 ? -5.692 5.258 8.210 1.00 86.38 81 ILE A C 1
ATOM 627 O O . ILE A 1 81 ? -5.753 5.275 9.440 1.00 86.38 81 ILE A O 1
ATOM 631 N N . LYS A 1 82 ? -6.446 4.426 7.484 1.00 84.50 82 LYS A N 1
ATOM 632 C CA . LYS A 1 82 ? -7.408 3.510 8.104 1.00 84.50 82 LYS A CA 1
ATOM 633 C C . LYS A 1 82 ? -6.708 2.443 8.950 1.00 84.50 82 LYS A C 1
ATOM 635 O O . LYS A 1 82 ? -7.211 2.096 10.019 1.00 84.50 82 LYS A O 1
ATOM 640 N N . PHE A 1 83 ? -5.545 1.967 8.515 1.00 81.19 83 PHE A N 1
ATOM 641 C CA . PHE A 1 83 ? -4.720 1.042 9.283 1.00 81.19 83 PHE A CA 1
ATOM 642 C C . PHE A 1 83 ? -4.184 1.678 10.574 1.00 81.19 83 PHE A C 1
ATOM 644 O O . PHE A 1 83 ? -4.372 1.122 11.658 1.00 81.19 83 PHE A O 1
ATOM 651 N N . ARG A 1 84 ? -3.639 2.897 10.496 1.00 81.25 84 ARG A N 1
ATOM 652 C CA . ARG A 1 84 ? -3.214 3.661 11.678 1.00 81.25 84 ARG A CA 1
ATOM 653 C C . ARG A 1 84 ? -4.365 3.865 12.666 1.00 81.25 84 ARG A C 1
ATOM 655 O O . ARG A 1 84 ? -4.205 3.630 13.862 1.00 81.25 84 ARG A O 1
ATOM 662 N N . ASN A 1 85 ? -5.548 4.222 12.167 1.00 81.62 85 ASN A N 1
ATOM 663 C CA . ASN A 1 85 ? -6.738 4.389 13.002 1.00 81.62 85 ASN A CA 1
ATOM 664 C C . ASN A 1 85 ? -7.153 3.075 13.686 1.00 81.62 85 ASN A C 1
ATOM 666 O O . ASN A 1 85 ? -7.566 3.103 14.841 1.00 81.62 85 ASN A O 1
ATOM 670 N N . LYS A 1 86 ? -7.002 1.915 13.025 1.00 81.56 86 LYS A N 1
ATOM 671 C CA . LYS A 1 86 ? -7.233 0.589 13.638 1.00 81.56 86 LYS A CA 1
ATOM 672 C C . LYS A 1 86 ? -6.336 0.361 14.841 1.00 81.56 86 LYS A C 1
ATOM 674 O O . LYS A 1 86 ? -6.816 -0.126 15.863 1.00 81.56 86 LYS A O 1
ATOM 679 N N . TYR A 1 87 ? -5.059 0.708 14.719 1.00 76.69 87 TYR A N 1
ATOM 680 C CA . TYR A 1 87 ? -4.107 0.557 15.810 1.00 76.69 87 TYR A CA 1
ATOM 681 C C . TYR A 1 87 ? -4.466 1.453 17.005 1.00 76.69 87 TYR A C 1
ATOM 683 O O . TYR A 1 87 ? -4.561 0.951 18.124 1.00 76.69 87 TYR A O 1
ATOM 691 N N . ILE A 1 88 ? -4.765 2.733 16.754 1.00 80.25 88 ILE A N 1
ATOM 692 C CA . ILE A 1 88 ? -5.143 3.710 17.793 1.00 80.25 88 ILE A CA 1
ATOM 693 C C . ILE A 1 88 ? -6.436 3.285 18.505 1.00 80.25 88 ILE A C 1
ATOM 695 O O . ILE A 1 88 ? -6.444 3.117 19.720 1.00 80.25 88 ILE A O 1
ATOM 699 N N . VAL A 1 89 ? -7.507 2.994 17.757 1.00 79.75 89 VAL A N 1
ATOM 700 C CA . VAL A 1 89 ? -8.801 2.590 18.340 1.00 79.75 89 VAL A CA 1
ATOM 701 C C . VAL A 1 89 ? -8.666 1.304 19.163 1.00 79.75 89 VAL A C 1
ATOM 703 O O . VAL A 1 89 ? -9.283 1.167 20.217 1.00 79.75 89 VAL A O 1
ATOM 706 N N . LYS A 1 90 ? -7.837 0.348 18.721 1.00 80.44 90 LYS A N 1
ATOM 707 C CA . LYS A 1 90 ? -7.594 -0.889 19.477 1.00 80.44 90 LYS A CA 1
ATOM 708 C C . LYS A 1 90 ? -6.864 -0.624 20.801 1.00 80.44 90 LYS A C 1
ATOM 710 O O . LYS A 1 90 ? -7.132 -1.332 21.773 1.00 80.44 90 LYS A O 1
ATOM 715 N N . GLN A 1 91 ? -5.964 0.361 20.849 1.00 81.25 91 GLN A N 1
ATOM 716 C CA . GLN A 1 91 ? -5.319 0.784 22.094 1.00 81.25 91 GLN A CA 1
ATOM 717 C C . GLN A 1 91 ? -6.321 1.449 23.046 1.00 81.25 91 GLN A C 1
ATOM 719 O O . GLN A 1 91 ? -6.388 1.035 24.203 1.00 81.25 91 GLN A O 1
ATOM 724 N N . ASP A 1 92 ? -7.154 2.367 22.550 1.00 82.25 92 ASP A N 1
ATOM 725 C CA . ASP A 1 92 ? -8.162 3.075 23.356 1.00 82.25 92 ASP A CA 1
ATOM 726 C C . ASP A 1 92 ? -9.208 2.129 23.959 1.00 82.25 92 ASP A C 1
ATOM 728 O O . ASP A 1 92 ? -9.593 2.248 25.122 1.00 82.25 92 ASP A O 1
ATOM 732 N N . VAL A 1 93 ? -9.663 1.133 23.193 1.00 80.00 93 VAL A N 1
ATOM 733 C CA . VAL A 1 93 ? -10.597 0.122 23.712 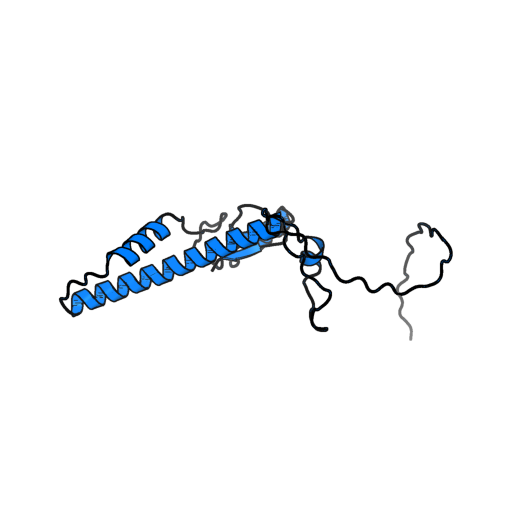1.00 80.00 93 VAL A CA 1
ATOM 734 C C . VAL A 1 93 ? -9.935 -0.717 24.810 1.00 80.00 93 VAL A C 1
ATOM 736 O O . VAL A 1 93 ? -10.584 -1.066 25.799 1.00 80.00 93 VAL A O 1
ATOM 739 N N . LYS A 1 94 ? -8.639 -1.031 24.672 1.00 82.50 94 LYS A N 1
ATOM 740 C CA . LYS A 1 94 ? -7.892 -1.807 25.670 1.00 82.50 94 LYS A CA 1
ATOM 741 C C . LYS A 1 94 ? -7.681 -1.018 26.968 1.00 82.50 94 LYS A C 1
ATOM 743 O O . LYS A 1 94 ? -7.842 -1.607 28.037 1.00 82.50 94 LYS A O 1
ATOM 748 N N . SER A 1 95 ? -7.349 0.274 26.892 1.00 82.38 95 SER A N 1
ATOM 749 C CA . SER A 1 95 ? -7.187 1.136 28.074 1.00 82.38 95 SER A CA 1
ATOM 750 C C . SER A 1 95 ? -8.515 1.350 28.800 1.00 82.38 95 SER A C 1
ATOM 752 O O . SER A 1 95 ? -8.597 1.071 29.994 1.00 82.38 95 SER A O 1
ATOM 754 N N . LYS A 1 96 ? -9.594 1.684 28.081 1.00 82.44 96 LYS A N 1
ATOM 755 C CA . LYS A 1 96 ? -10.935 1.845 28.676 1.00 82.44 96 LYS A CA 1
ATOM 756 C C . LYS A 1 96 ? -11.465 0.566 29.317 1.00 82.44 96 LYS A C 1
ATOM 758 O O . LYS A 1 96 ? -12.129 0.616 30.348 1.00 82.44 96 LYS A O 1
ATOM 763 N N . ALA A 1 97 ? -11.181 -0.597 28.726 1.00 80.62 97 ALA A N 1
ATOM 764 C CA . ALA A 1 97 ? -11.549 -1.879 29.322 1.00 80.62 97 ALA A CA 1
ATOM 765 C C . ALA A 1 97 ? -10.792 -2.153 30.632 1.00 80.62 97 ALA A C 1
ATOM 767 O O . ALA A 1 97 ? -11.339 -2.800 31.523 1.00 80.62 97 ALA A O 1
ATOM 768 N N . LEU A 1 98 ? -9.548 -1.679 30.757 1.00 80.38 98 LEU A N 1
ATOM 769 C CA . LEU A 1 98 ? -8.777 -1.766 31.996 1.00 80.38 98 LEU A CA 1
ATOM 770 C C . LEU A 1 98 ? -9.321 -0.793 33.051 1.00 80.38 98 LEU A C 1
ATOM 772 O O . LEU A 1 98 ? -9.561 -1.203 34.183 1.00 80.38 98 LEU A O 1
ATOM 776 N N . GLU A 1 99 ? -9.600 0.453 32.667 1.00 82.12 99 GLU A N 1
ATOM 777 C CA . GLU A 1 99 ? -10.196 1.470 33.545 1.00 82.12 99 GLU A CA 1
ATOM 778 C C . GLU A 1 99 ? -11.568 1.038 34.076 1.00 82.12 99 GLU A C 1
ATOM 780 O O . GLU A 1 99 ? -11.820 1.132 35.273 1.00 82.12 99 GLU A O 1
ATOM 785 N N . ALA A 1 100 ? -12.432 0.476 33.226 1.00 78.88 100 ALA A N 1
ATOM 786 C CA . ALA A 1 100 ? -13.749 -0.014 33.637 1.00 78.88 100 ALA A CA 1
ATOM 787 C C . ALA A 1 100 ? -13.672 -1.194 34.623 1.00 78.88 100 ALA A C 1
ATOM 789 O O . ALA A 1 100 ? -14.532 -1.320 35.494 1.00 78.88 100 ALA A O 1
ATOM 790 N N . LYS A 1 101 ? -12.640 -2.047 34.519 1.00 78.62 101 LYS A N 1
ATOM 791 C CA . LYS A 1 101 ? -12.385 -3.122 35.496 1.00 78.62 101 LYS A CA 1
ATOM 792 C C . LYS A 1 101 ? -11.959 -2.569 36.854 1.00 78.62 101 LYS A C 1
ATOM 794 O O . LYS A 1 101 ? -12.324 -3.146 37.870 1.00 78.62 101 LYS A O 1
ATOM 799 N N . ILE A 1 102 ? -11.202 -1.473 36.861 1.00 79.12 102 ILE A N 1
ATOM 800 C CA . ILE A 1 102 ? -10.730 -0.817 38.086 1.00 79.12 102 ILE A CA 1
ATOM 801 C C . ILE A 1 102 ? -11.861 -0.006 38.738 1.00 79.12 102 ILE A C 1
ATOM 803 O O . ILE A 1 102 ? -12.030 -0.054 39.950 1.00 79.12 102 ILE A O 1
ATOM 807 N N . ALA A 1 103 ? -12.660 0.707 37.942 1.00 76.81 103 ALA A N 1
ATOM 808 C CA . ALA A 1 103 ? -13.692 1.627 38.420 1.00 76.81 103 ALA A CA 1
ATOM 809 C C . ALA A 1 103 ? -15.083 0.988 38.615 1.00 76.81 103 ALA A C 1
ATOM 811 O O . ALA A 1 103 ? -16.038 1.696 38.936 1.00 76.81 103 ALA A O 1
ATOM 812 N N . GLY A 1 104 ? -15.238 -0.320 38.368 1.00 65.12 104 GLY A N 1
ATOM 813 C CA . GLY A 1 104 ? -16.499 -1.054 38.562 1.00 65.12 104 GLY A CA 1
ATOM 814 C C . GLY A 1 104 ? -17.699 -0.524 37.760 1.00 65.12 104 GLY A C 1
ATOM 815 O O . GLY A 1 104 ? -18.840 -0.832 38.091 1.00 65.12 104 GLY A O 1
ATOM 816 N N . THR A 1 105 ? -17.472 0.295 36.726 1.00 60.69 105 THR A N 1
ATOM 817 C CA . THR A 1 105 ? -18.513 1.088 36.051 1.00 60.69 105 THR A CA 1
ATOM 818 C C . THR A 1 105 ? -18.820 0.569 34.642 1.00 60.69 105 THR A C 1
ATOM 820 O O . THR A 1 105 ? -17.950 0.439 33.778 1.00 60.69 105 THR A O 1
ATOM 823 N N . THR A 1 106 ? -20.098 0.303 34.371 1.00 57.31 106 THR A N 1
ATOM 824 C CA . THR A 1 106 ? -20.636 -0.141 33.076 1.00 57.31 106 THR A CA 1
ATOM 825 C C . THR A 1 106 ? -20.920 1.055 32.156 1.00 57.31 106 THR A C 1
ATOM 827 O O . THR A 1 106 ? -22.018 1.598 32.120 1.00 57.31 106 THR A O 1
ATOM 830 N N . SER A 1 107 ? -19.918 1.487 31.382 1.00 56.41 107 SE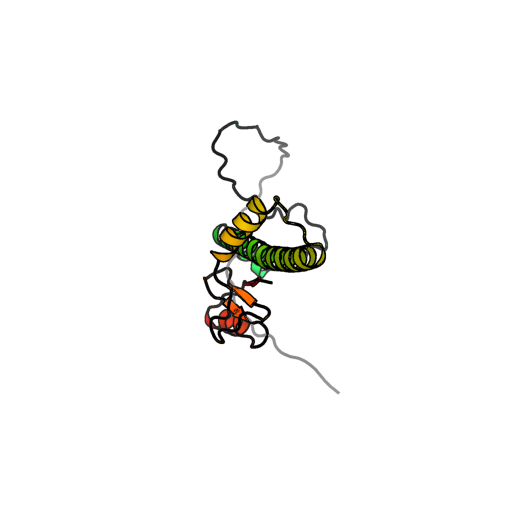R A N 1
ATOM 831 C CA . SER A 1 107 ? -20.064 2.599 30.423 1.00 56.41 107 SER A CA 1
ATOM 832 C C . SER A 1 107 ? -20.937 2.242 29.203 1.00 56.41 107 SER A C 1
ATOM 834 O O . SER A 1 107 ? -20.718 1.223 28.541 1.00 56.41 107 SER A O 1
ATOM 836 N N . THR A 1 108 ? -21.895 3.122 28.888 1.00 53.50 108 THR A N 1
ATOM 837 C CA . THR A 1 108 ? -22.914 3.044 27.819 1.00 53.50 108 THR A CA 1
ATOM 838 C C . THR A 1 108 ? -22.495 3.681 26.480 1.00 53.50 108 THR A C 1
ATOM 840 O O . THR A 1 108 ? -23.227 3.572 25.500 1.00 53.50 108 THR A O 1
ATOM 843 N N . LYS A 1 109 ? -21.297 4.282 26.363 1.00 55.00 109 LYS A N 1
ATOM 844 C CA . LYS A 1 109 ? -20.778 4.895 25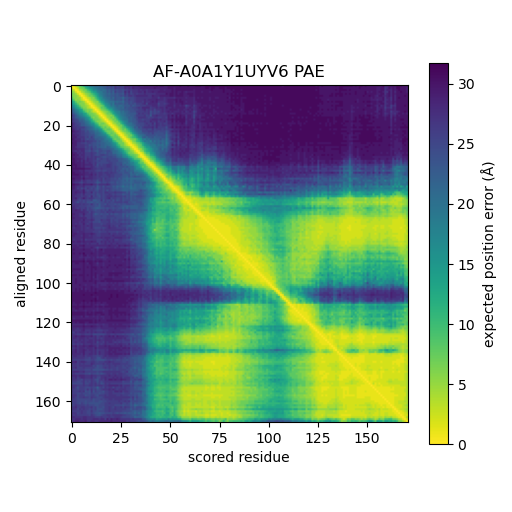.107 1.00 55.00 109 LYS A CA 1
ATOM 845 C C . LYS A 1 109 ? -20.226 3.896 24.064 1.00 55.00 109 LYS A C 1
ATOM 847 O O . LYS A 1 109 ? -19.602 4.298 23.085 1.00 55.00 109 LYS A O 1
ATOM 852 N N . LYS A 1 110 ? -20.451 2.596 24.258 1.00 58.88 110 LYS A N 1
ATOM 853 C CA . LYS A 1 110 ? -19.809 1.494 23.518 1.00 58.88 110 LYS A CA 1
ATOM 854 C C . LYS A 1 110 ? -20.143 1.421 22.021 1.00 58.88 110 LYS A C 1
ATOM 856 O O . LYS A 1 110 ? -19.318 0.970 21.233 1.00 58.88 110 LYS A O 1
ATOM 861 N N . THR A 1 111 ? -21.303 1.917 21.596 1.00 70.12 111 THR A N 1
ATOM 862 C CA . THR A 1 111 ? -21.858 1.592 20.271 1.00 70.12 111 THR A CA 1
ATOM 863 C C . THR A 1 111 ? -21.026 2.113 19.091 1.00 70.12 111 THR A C 1
ATOM 865 O O . THR A 1 111 ? -20.838 1.390 18.114 1.00 70.12 111 THR A O 1
ATOM 868 N N . TYR A 1 112 ? -20.498 3.343 19.146 1.00 76.44 112 TYR A N 1
ATOM 869 C CA . TYR A 1 112 ? -19.731 3.915 18.026 1.00 76.44 112 TYR A CA 1
ATOM 870 C C . TYR A 1 112 ? -18.333 3.297 17.900 1.00 76.44 112 TYR A C 1
ATOM 872 O O . TYR A 1 112 ? -17.944 2.879 16.811 1.00 76.44 112 TYR A O 1
ATOM 880 N N . GLU A 1 113 ? -17.594 3.193 19.008 1.00 73.50 113 GLU A N 1
ATOM 881 C CA . GLU A 1 113 ? -16.229 2.649 19.007 1.00 73.50 113 GLU A CA 1
ATOM 882 C C . GLU A 1 113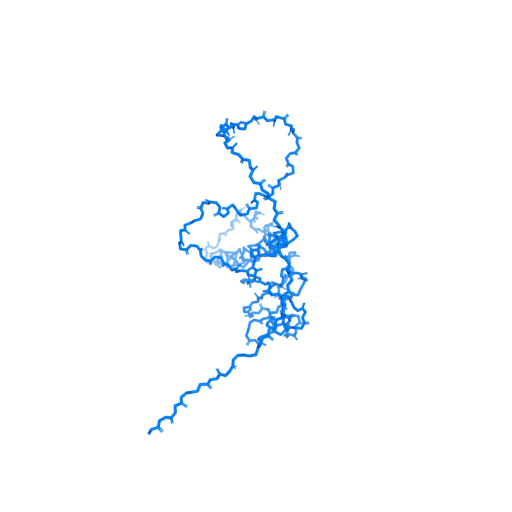 ? -16.206 1.161 18.654 1.00 73.50 113 GLU A C 1
ATOM 884 O O . GLU A 1 113 ? -15.344 0.722 17.894 1.00 73.50 113 GLU A O 1
ATOM 889 N N . GLU A 1 114 ? -17.194 0.389 19.112 1.00 75.38 114 GLU A N 1
ATOM 890 C CA . GLU A 1 114 ? -17.336 -1.019 18.735 1.00 75.38 114 GLU A CA 1
ATOM 891 C C . GLU A 1 114 ? -17.670 -1.186 17.247 1.00 75.38 114 GLU A C 1
ATOM 893 O O . GLU A 1 114 ? -17.095 -2.048 16.578 1.00 75.38 114 GLU A O 1
ATOM 898 N N . ASN A 1 115 ? -18.562 -0.354 16.698 1.00 78.25 115 ASN A N 1
ATOM 899 C CA . ASN A 1 115 ? -18.883 -0.371 15.268 1.00 78.25 115 ASN A CA 1
ATOM 900 C C . ASN A 1 115 ? -17.683 0.056 14.411 1.00 78.25 115 ASN A C 1
ATOM 902 O O . ASN A 1 115 ? -17.397 -0.572 13.384 1.00 78.25 115 ASN A O 1
ATOM 906 N N . LEU A 1 116 ? -16.937 1.067 14.861 1.00 77.44 116 LEU A N 1
ATOM 907 C CA . LEU A 1 116 ? -15.699 1.504 14.229 1.00 77.44 116 LEU A CA 1
ATOM 908 C C . LEU A 1 116 ? -14.661 0.373 14.254 1.00 77.44 116 LEU A C 1
ATOM 910 O O . LEU A 1 116 ? -14.161 -0.001 13.194 1.00 77.44 116 LEU A O 1
ATOM 914 N N . LEU A 1 117 ? -14.419 -0.266 15.401 1.00 76.81 117 LEU A N 1
ATOM 915 C CA . LEU A 1 117 ? -13.487 -1.391 15.522 1.00 76.81 117 LEU A CA 1
ATOM 916 C C . LEU A 1 117 ? -13.889 -2.583 14.637 1.00 76.81 117 LEU A C 1
ATOM 918 O O . LEU A 1 117 ? -13.041 -3.140 13.935 1.00 76.81 117 LEU A O 1
ATOM 922 N N . LYS A 1 118 ? -15.182 -2.936 14.584 1.00 80.81 118 LYS A N 1
ATOM 923 C CA . LYS A 1 118 ? -15.709 -3.955 13.655 1.00 80.81 118 LYS A CA 1
ATOM 924 C C . LYS A 1 118 ? -15.418 -3.587 12.199 1.00 80.81 118 LYS A C 1
ATOM 926 O O . LYS A 1 118 ? -14.982 -4.439 11.429 1.00 80.81 118 LYS A O 1
ATOM 931 N N . SER A 1 119 ? -15.613 -2.324 11.816 1.00 78.19 119 SER A N 1
ATOM 932 C CA . SER A 1 119 ? -15.337 -1.847 10.453 1.00 78.19 119 SER A CA 1
ATOM 933 C C . SER A 1 119 ? -13.840 -1.851 10.100 1.00 78.19 119 SER A C 1
ATOM 935 O O . SER A 1 119 ? -13.479 -2.084 8.943 1.00 78.19 119 SER A O 1
ATOM 937 N N . LEU A 1 120 ? -12.968 -1.633 11.090 1.00 75.62 120 LEU A N 1
ATOM 938 C CA . LEU A 1 120 ? -11.512 -1.652 10.943 1.00 75.62 120 LEU A CA 1
ATOM 939 C C . LEU A 1 120 ? -10.960 -3.086 10.890 1.00 75.62 120 LEU A C 1
ATOM 941 O O . LEU A 1 120 ? -9.999 -3.354 10.169 1.00 75.62 120 LEU A O 1
ATOM 945 N N . ASN A 1 121 ? -11.593 -4.034 11.585 1.00 79.81 121 ASN A N 1
ATOM 946 C CA . ASN A 1 121 ? -11.214 -5.450 11.554 1.00 79.81 121 ASN A CA 1
ATOM 947 C C . ASN A 1 121 ? -11.495 -6.141 10.214 1.00 79.81 121 ASN A C 1
ATOM 949 O O . ASN A 1 121 ? -10.861 -7.149 9.931 1.00 79.81 121 ASN A O 1
ATOM 953 N N . LYS A 1 122 ? -12.359 -5.572 9.364 1.00 80.38 122 LYS A N 1
ATOM 954 C CA . LYS A 1 122 ? -12.595 -6.069 7.996 1.00 80.38 122 LYS A CA 1
ATOM 955 C C . LYS A 1 122 ? -11.382 -5.925 7.072 1.00 80.38 122 LYS A C 1
ATOM 957 O O . LYS A 1 122 ? -11.360 -6.545 6.017 1.00 80.38 122 LYS A O 1
ATOM 962 N N . LEU A 1 123 ? -10.407 -5.083 7.424 1.00 75.38 123 LEU A N 1
ATOM 963 C CA . LEU A 1 123 ? -9.201 -4.921 6.620 1.00 75.38 123 LEU A CA 1
ATOM 964 C C . LEU A 1 123 ? -8.123 -5.930 7.032 1.00 75.38 123 LEU A C 1
ATOM 966 O O . LEU A 1 123 ? -7.827 -6.017 8.237 1.00 75.38 123 LEU A O 1
ATOM 970 N N . PRO A 1 124 ? -7.510 -6.629 6.057 1.00 80.75 124 PRO A N 1
ATOM 971 C CA . PRO A 1 124 ? -6.366 -7.490 6.317 1.00 80.75 124 PRO A CA 1
ATOM 972 C C . PRO A 1 124 ? -5.189 -6.672 6.864 1.00 80.75 124 PRO A C 1
ATOM 974 O O . PRO A 1 124 ? -5.090 -5.465 6.650 1.00 80.75 124 PRO A O 1
ATOM 977 N N . LEU A 1 125 ? -4.318 -7.332 7.625 1.00 81.94 125 LEU A N 1
ATOM 978 C CA . LEU A 1 125 ? -3.051 -6.757 8.074 1.00 81.94 125 LEU A CA 1
ATOM 979 C C . LEU A 1 125 ? -2.105 -6.696 6.861 1.00 81.94 125 LEU A C 1
ATOM 981 O O . LEU A 1 125 ? -2.003 -7.708 6.170 1.00 81.94 125 LEU A O 1
ATOM 985 N N . PRO A 1 126 ? -1.439 -5.566 6.559 1.00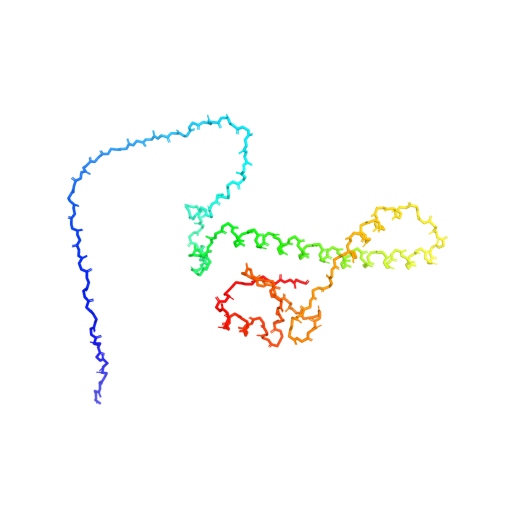 86.75 126 PRO A N 1
ATOM 986 C CA . PRO A 1 126 ? -0.431 -5.553 5.506 1.00 86.75 126 PRO A CA 1
ATOM 987 C C . PRO A 1 126 ? 0.776 -6.402 5.927 1.00 86.75 126 PRO A C 1
ATOM 989 O O . PRO A 1 126 ? 1.198 -6.363 7.080 1.00 86.75 126 PRO A O 1
ATOM 992 N N . PHE A 1 127 ? 1.332 -7.162 4.988 1.00 91.44 127 PHE A N 1
ATOM 993 C CA . PHE A 1 127 ? 2.525 -7.984 5.187 1.00 91.44 127 PHE A CA 1
ATOM 994 C C . PHE A 1 127 ? 3.406 -7.954 3.937 1.00 91.44 127 PHE A C 1
ATOM 996 O O . PHE A 1 127 ? 2.951 -7.625 2.837 1.00 91.44 127 PHE A O 1
ATOM 1003 N N . CYS A 1 128 ? 4.693 -8.257 4.100 1.00 94.56 128 CYS A N 1
ATOM 1004 C CA . CYS A 1 128 ? 5.604 -8.366 2.965 1.00 94.56 128 CYS A CA 1
ATOM 1005 C C . CYS A 1 128 ? 5.288 -9.626 2.157 1.00 94.56 128 CYS A C 1
ATOM 1007 O O . CYS A 1 128 ? 5.249 -10.701 2.730 1.00 94.56 128 CYS A O 1
ATOM 1009 N N . HIS A 1 129 ? 5.170 -9.521 0.833 1.00 94.94 129 HIS A N 1
ATOM 1010 C CA . HIS A 1 129 ? 4.854 -10.673 -0.027 1.00 94.94 129 HIS A CA 1
ATOM 1011 C C . HIS A 1 129 ? 5.966 -11.734 -0.105 1.00 94.94 129 HIS A C 1
ATOM 1013 O O . HIS A 1 129 ? 5.747 -12.791 -0.681 1.00 94.94 129 HIS A O 1
ATOM 1019 N N . VAL A 1 130 ? 7.167 -11.431 0.398 1.00 95.88 130 VAL A N 1
ATOM 1020 C CA . VAL A 1 130 ? 8.334 -12.321 0.306 1.00 95.88 130 VAL A CA 1
ATOM 1021 C C . VAL A 1 130 ? 8.624 -13.010 1.635 1.00 95.88 130 VAL A C 1
ATOM 1023 O O . VAL A 1 130 ? 8.908 -14.198 1.655 1.00 95.88 130 VAL A O 1
ATOM 1026 N N . CYS A 1 131 ? 8.570 -12.273 2.748 1.00 94.69 131 CYS A N 1
ATOM 1027 C CA . CYS A 1 131 ? 8.901 -12.811 4.071 1.00 94.69 131 CYS A CA 1
ATOM 1028 C C . CYS A 1 131 ? 7.725 -12.861 5.047 1.00 94.69 131 CYS A C 1
ATOM 1030 O O . CYS A 1 131 ? 7.943 -13.129 6.226 1.00 94.69 131 CYS A O 1
ATOM 1032 N N . ASP A 1 132 ? 6.518 -12.509 4.599 1.00 92.38 132 ASP A N 1
ATOM 1033 C CA . ASP A 1 132 ? 5.279 -12.484 5.386 1.00 92.38 132 ASP A CA 1
ATOM 1034 C C . ASP A 1 132 ? 5.341 -11.667 6.685 1.00 92.38 132 ASP A C 1
ATOM 1036 O O . ASP A 1 132 ? 4.436 -11.723 7.514 1.00 92.38 132 ASP A O 1
ATOM 1040 N N . ASN A 1 133 ? 6.379 -10.844 6.864 1.00 88.75 133 ASN A N 1
ATOM 1041 C CA . ASN A 1 133 ? 6.547 -10.021 8.052 1.00 88.75 133 ASN A CA 1
ATOM 1042 C C . ASN A 1 133 ? 5.585 -8.817 8.010 1.00 88.75 133 ASN A C 1
ATOM 1044 O O . ASN A 1 133 ? 5.721 -7.975 7.111 1.00 88.75 133 ASN A O 1
ATOM 1048 N N . PRO A 1 134 ? 4.665 -8.679 8.984 1.00 83.50 134 PRO A N 1
ATOM 1049 C CA . PRO A 1 134 ? 3.752 -7.545 9.057 1.00 83.50 134 PRO A CA 1
ATOM 1050 C C . PRO A 1 134 ? 4.304 -6.362 9.870 1.00 83.50 134 PRO A C 1
ATOM 1052 O O . PRO A 1 134 ? 3.703 -5.295 9.867 1.00 83.50 134 PRO A O 1
ATOM 1055 N N . PHE A 1 135 ? 5.428 -6.532 10.580 1.00 75.19 135 PHE A N 1
ATOM 1056 C CA . PHE A 1 135 ? 5.972 -5.543 11.529 1.00 75.19 135 PHE A CA 1
ATOM 1057 C C . PHE A 1 135 ? 7.240 -4.833 11.032 1.00 75.19 135 PHE A C 1
ATOM 1059 O O . PHE A 1 135 ? 7.952 -4.195 11.804 1.00 75.19 135 PHE A O 1
ATOM 1066 N N . GLY A 1 136 ? 7.566 -4.964 9.746 1.00 78.19 136 GLY A N 1
ATOM 1067 C CA . GLY A 1 136 ? 8.621 -4.172 9.119 1.00 78.19 136 GLY A CA 1
ATOM 1068 C C . GLY A 1 136 ? 8.085 -2.836 8.612 1.00 78.19 136 GLY A C 1
ATOM 1069 O O . GLY A 1 136 ? 6.897 -2.717 8.333 1.00 78.19 136 GLY A O 1
ATOM 1070 N N . ARG A 1 137 ? 8.976 -1.860 8.401 1.00 90.00 137 ARG A N 1
ATOM 1071 C CA . ARG A 1 137 ? 8.687 -0.684 7.568 1.00 90.00 137 ARG A CA 1
ATOM 1072 C C . ARG A 1 137 ? 8.281 -1.176 6.175 1.00 90.00 137 ARG A C 1
ATOM 1074 O O . ARG A 1 137 ? 9.140 -1.605 5.397 1.00 90.00 137 ARG A O 1
ATOM 1081 N N . LEU A 1 138 ? 6.977 -1.241 5.920 1.00 92.62 138 LEU A N 1
ATOM 1082 C CA . LEU A 1 138 ? 6.397 -1.813 4.711 1.00 92.62 138 LEU A CA 1
ATOM 1083 C C . LEU A 1 138 ? 6.182 -0.712 3.688 1.00 92.62 138 LEU A C 1
ATOM 1085 O O . LEU A 1 138 ? 5.764 0.395 4.001 1.00 92.62 138 LEU A O 1
ATOM 1089 N N . HIS A 1 139 ? 6.448 -1.032 2.435 1.00 93.75 139 HIS A N 1
ATOM 1090 C CA . HIS A 1 139 ? 6.202 -0.149 1.314 1.00 93.75 139 HIS A CA 1
ATOM 1091 C C . HIS A 1 139 ? 5.204 -0.805 0.370 1.00 93.75 139 HIS A C 1
ATOM 1093 O O . HIS A 1 139 ? 5.242 -2.019 0.163 1.00 93.75 139 HIS A O 1
ATOM 1099 N N . VAL A 1 140 ? 4.343 0.010 -0.232 1.00 93.94 140 VAL A N 1
ATOM 1100 C CA . VAL A 1 140 ? 3.389 -0.394 -1.269 1.00 93.94 140 VAL A CA 1
ATOM 1101 C C . VAL A 1 140 ? 3.836 0.195 -2.588 1.00 93.94 140 VAL A C 1
ATOM 1103 O O . VAL A 1 140 ? 4.119 1.392 -2.665 1.00 93.94 140 VAL A O 1
ATOM 1106 N N . CYS A 1 141 ? 3.898 -0.631 -3.625 1.00 95.38 141 CYS A N 1
ATOM 1107 C CA . CYS A 1 141 ? 4.174 -0.162 -4.974 1.00 95.38 141 CYS A CA 1
ATOM 1108 C C . CYS A 1 141 ? 2.998 0.684 -5.497 1.00 95.38 141 CYS A C 1
ATOM 1110 O O . CYS A 1 141 ? 1.842 0.295 -5.369 1.00 95.38 141 CYS A O 1
ATOM 1112 N N . LEU A 1 142 ? 3.268 1.829 -6.129 1.00 94.25 142 LEU A N 1
ATOM 1113 C CA . LEU A 1 142 ? 2.208 2.652 -6.737 1.00 94.25 142 LEU A CA 1
ATOM 1114 C C . LEU A 1 142 ? 1.789 2.177 -8.137 1.00 94.25 142 LEU A C 1
ATOM 1116 O O . LEU A 1 142 ? 0.839 2.708 -8.710 1.00 94.25 142 LEU A O 1
ATOM 1120 N N . LEU A 1 143 ? 2.504 1.201 -8.696 1.00 93.31 143 LEU A N 1
ATOM 1121 C CA . LEU A 1 143 ? 2.285 0.673 -10.046 1.00 93.31 143 LEU A CA 1
ATOM 1122 C C . LEU A 1 143 ? 1.626 -0.714 -10.037 1.00 93.31 143 LEU A C 1
ATOM 1124 O O . LEU A 1 143 ? 1.068 -1.128 -11.047 1.00 93.31 143 LEU A O 1
ATOM 1128 N N . CYS A 1 144 ? 1.670 -1.437 -8.915 1.00 94.56 144 CYS A N 1
ATOM 1129 C CA . CYS A 1 144 ? 1.054 -2.757 -8.775 1.00 94.56 144 CYS A CA 1
ATOM 1130 C C . CYS A 1 144 ? 0.698 -3.058 -7.311 1.00 94.56 144 CYS A C 1
ATOM 1132 O O . CYS A 1 144 ? 1.023 -2.289 -6.416 1.00 94.56 144 CYS A O 1
ATOM 1134 N N . VAL A 1 145 ? 0.073 -4.208 -7.050 1.00 92.81 145 VAL A N 1
ATOM 1135 C CA . VAL A 1 145 ? -0.419 -4.603 -5.714 1.00 92.81 145 VAL A CA 1
ATOM 1136 C C . VAL A 1 145 ? 0.657 -5.159 -4.763 1.00 92.81 145 VAL A C 1
ATOM 1138 O O . VAL A 1 145 ? 0.332 -5.799 -3.770 1.00 92.81 145 VAL A O 1
ATOM 1141 N N . TYR A 1 146 ? 1.942 -4.947 -5.054 1.00 95.38 146 TYR A N 1
ATOM 1142 C CA . TYR A 1 146 ? 3.045 -5.537 -4.292 1.00 95.38 146 TYR A CA 1
ATOM 1143 C C . TYR A 1 146 ? 3.364 -4.773 -2.999 1.00 95.38 146 TYR A C 1
ATOM 1145 O O . TYR A 1 146 ? 3.475 -3.542 -3.003 1.00 95.38 146 TYR A O 1
ATOM 1153 N N . PHE A 1 147 ? 3.606 -5.527 -1.921 1.00 94.44 147 PHE A N 1
ATOM 1154 C CA . PHE A 1 147 ? 4.102 -5.016 -0.643 1.00 94.44 147 PHE A CA 1
ATOM 1155 C C . PHE A 1 147 ? 5.486 -5.594 -0.337 1.00 94.44 147 PHE A C 1
ATOM 1157 O O . PHE A 1 147 ? 5.666 -6.813 -0.270 1.00 94.44 147 PHE A O 1
ATOM 1164 N N . GLY A 1 148 ? 6.450 -4.714 -0.082 1.00 94.88 148 GLY A N 1
ATOM 1165 C CA . GLY A 1 148 ? 7.834 -5.073 0.222 1.00 94.88 148 GLY A CA 1
ATOM 1166 C C . GLY A 1 148 ? 8.302 -4.419 1.514 1.00 94.88 148 GLY A C 1
ATOM 1167 O O . GLY A 1 148 ? 8.002 -3.252 1.758 1.00 94.88 148 GLY A O 1
ATOM 1168 N N . CYS A 1 149 ? 9.042 -5.145 2.348 1.00 95.19 149 CYS A N 1
ATOM 1169 C CA . CYS A 1 149 ? 9.672 -4.551 3.522 1.00 95.19 149 CYS A CA 1
ATOM 1170 C C . CYS A 1 149 ? 10.956 -3.798 3.138 1.00 95.19 149 CYS A C 1
ATOM 1172 O O . CYS A 1 149 ? 11.629 -4.134 2.160 1.00 95.19 149 CYS A O 1
ATOM 1174 N N . TRP A 1 150 ? 11.288 -2.774 3.924 1.00 93.00 150 TRP A N 1
ATOM 1175 C CA . TRP A 1 150 ? 12.551 -2.043 3.811 1.00 93.00 150 TRP A CA 1
ATOM 1176 C C . TRP A 1 150 ? 13.727 -2.825 4.402 1.00 93.00 150 TRP A C 1
ATOM 1178 O O . TRP A 1 150 ? 14.814 -2.808 3.844 1.00 93.00 150 TRP A O 1
ATOM 1188 N N . LYS A 1 151 ? 13.504 -3.516 5.531 1.00 92.62 151 LYS A N 1
ATOM 1189 C CA . LYS A 1 151 ? 14.561 -4.165 6.327 1.00 92.62 151 LYS A CA 1
ATOM 1190 C C . LYS A 1 151 ? 15.403 -5.155 5.514 1.00 92.62 151 LYS A C 1
ATOM 1192 O O . LYS A 1 151 ? 16.618 -5.128 5.618 1.00 92.62 151 LYS A O 1
ATOM 1197 N N . GLU A 1 152 ? 14.743 -5.989 4.715 1.00 94.00 152 GLU A N 1
ATOM 1198 C CA . GLU A 1 152 ? 15.384 -7.005 3.868 1.00 94.00 152 GLU A CA 1
ATOM 1199 C C . GLU A 1 152 ? 15.468 -6.544 2.398 1.00 94.00 152 GLU A C 1
ATOM 1201 O O . GLU A 1 152 ? 15.592 -7.355 1.487 1.00 94.00 152 GLU A O 1
ATOM 1206 N N . ASP A 1 153 ? 15.309 -5.238 2.138 1.00 94.75 153 ASP A N 1
ATOM 1207 C CA . ASP A 1 153 ? 15.357 -4.637 0.798 1.00 94.75 153 ASP A CA 1
ATOM 1208 C C . ASP A 1 153 ? 14.394 -5.266 -0.245 1.00 94.75 153 ASP A C 1
ATOM 1210 O O . ASP A 1 153 ? 14.548 -5.068 -1.453 1.00 94.75 153 ASP A O 1
ATOM 1214 N N . HIS A 1 154 ? 13.327 -5.953 0.179 1.00 96.19 154 HIS A N 1
ATOM 1215 C CA . HIS A 1 154 ? 12.368 -6.592 -0.736 1.00 96.19 154 HIS A CA 1
ATOM 1216 C C . HIS A 1 154 ? 11.622 -5.601 -1.633 1.00 96.19 154 HIS A C 1
ATOM 1218 O O . HIS A 1 154 ? 11.252 -5.942 -2.760 1.00 96.19 154 HIS A O 1
ATOM 1224 N N . MET A 1 155 ? 11.391 -4.368 -1.167 1.00 95.56 155 MET A N 1
ATOM 1225 C CA . MET A 1 155 ? 10.861 -3.320 -2.045 1.00 95.56 155 MET A CA 1
ATOM 1226 C C . MET A 1 155 ? 11.904 -2.894 -3.085 1.00 95.56 155 MET A C 1
ATOM 1228 O O . MET A 1 155 ? 11.582 -2.769 -4.261 1.00 95.56 155 MET A O 1
ATOM 1232 N N . ARG A 1 156 ? 13.171 -2.732 -2.690 1.00 95.19 156 ARG A N 1
ATOM 1233 C CA . ARG A 1 156 ? 14.250 -2.362 -3.617 1.00 95.19 156 ARG A CA 1
ATOM 1234 C C . ARG A 1 156 ? 14.465 -3.434 -4.686 1.00 95.19 156 ARG A C 1
ATOM 1236 O O . ARG A 1 156 ? 14.642 -3.082 -5.852 1.00 95.19 156 ARG A O 1
ATOM 1243 N N . ALA A 1 157 ? 14.439 -4.710 -4.306 1.00 96.62 157 ALA A N 1
ATOM 1244 C CA . ALA A 1 157 ? 14.513 -5.835 -5.236 1.00 96.62 157 ALA A CA 1
ATOM 1245 C C . ALA A 1 157 ? 13.370 -5.781 -6.262 1.00 96.62 157 ALA A C 1
ATOM 1247 O O . ALA A 1 157 ? 13.624 -5.795 -7.465 1.00 96.62 157 ALA A O 1
ATOM 1248 N N . HIS A 1 158 ? 12.137 -5.574 -5.793 1.00 96.94 158 HIS A N 1
ATOM 1249 C CA . HIS A 1 158 ? 10.970 -5.410 -6.659 1.00 96.94 158 HIS A CA 1
ATOM 1250 C C . HIS A 1 158 ? 11.102 -4.233 -7.636 1.00 96.94 158 HIS A C 1
ATOM 1252 O O . HIS A 1 158 ? 10.810 -4.375 -8.825 1.00 96.94 158 HIS A O 1
ATOM 1258 N N . CYS A 1 159 ? 11.566 -3.073 -7.159 1.00 94.75 159 CYS A N 1
ATOM 1259 C CA . CYS A 1 159 ? 11.777 -1.901 -8.007 1.00 94.75 159 CYS A CA 1
ATOM 1260 C C . CYS A 1 159 ? 12.780 -2.184 -9.135 1.00 94.75 159 CYS A C 1
ATOM 1262 O O . CYS A 1 159 ? 12.577 -1.713 -10.253 1.00 94.75 159 CYS A O 1
ATOM 1264 N N . LYS A 1 160 ? 13.843 -2.952 -8.851 1.00 95.81 160 LYS A N 1
ATOM 1265 C CA . LYS A 1 160 ? 14.858 -3.345 -9.841 1.00 95.81 160 LYS A CA 1
ATOM 1266 C C . LYS A 1 160 ? 14.314 -4.351 -10.855 1.00 95.81 160 LYS A C 1
ATOM 1268 O O . LYS A 1 160 ? 14.537 -4.172 -12.044 1.00 95.81 160 LYS A O 1
ATOM 1273 N N . GLU A 1 161 ? 13.593 -5.368 -10.393 1.00 96.88 161 GLU A N 1
ATOM 1274 C CA . GLU A 1 161 ? 13.065 -6.442 -11.245 1.00 96.88 161 GLU A CA 1
ATOM 1275 C C . GLU A 1 161 ? 11.985 -5.937 -12.211 1.00 96.88 161 GLU A C 1
ATOM 1277 O O . GLU A 1 161 ? 12.018 -6.243 -13.400 1.00 96.88 161 GLU A O 1
ATOM 1282 N N . LYS A 1 162 ? 11.036 -5.131 -11.715 1.00 95.06 162 LYS A N 1
ATOM 1283 C CA . LYS A 1 162 ? 9.875 -4.672 -12.501 1.00 95.06 162 LYS A CA 1
ATOM 1284 C C . LYS A 1 162 ? 10.001 -3.248 -13.037 1.00 95.06 162 LYS A C 1
ATOM 1286 O O . LYS A 1 162 ? 9.045 -2.720 -13.597 1.00 95.06 162 LYS A O 1
ATOM 1291 N N . ALA A 1 163 ? 11.138 -2.588 -12.814 1.00 93.56 163 ALA A N 1
ATOM 1292 C CA . ALA A 1 163 ? 11.326 -1.158 -13.084 1.00 93.56 163 ALA A CA 1
ATOM 1293 C C . ALA A 1 163 ? 10.254 -0.255 -12.422 1.00 93.56 163 ALA A C 1
ATOM 1295 O O . ALA A 1 163 ? 9.964 0.861 -12.876 1.00 93.56 163 ALA A O 1
ATOM 1296 N N . HIS A 1 164 ? 9.664 -0.715 -11.315 1.00 94.31 164 HIS A N 1
ATOM 1297 C CA . HIS A 1 164 ? 8.652 0.012 -10.558 1.00 94.31 164 HIS A CA 1
ATOM 1298 C C . HIS A 1 164 ? 9.309 0.969 -9.569 1.00 94.31 164 HIS A C 1
ATOM 1300 O O . HIS A 1 164 ? 9.612 0.609 -8.444 1.00 94.31 164 HIS A O 1
ATOM 1306 N N . ASN A 1 165 ? 9.527 2.213 -9.977 1.00 90.81 165 ASN A N 1
ATOM 1307 C CA . ASN A 1 165 ? 10.370 3.141 -9.216 1.00 90.81 165 ASN A CA 1
ATOM 1308 C C . ASN A 1 165 ? 9.637 3.922 -8.112 1.00 90.81 165 ASN A C 1
ATOM 1310 O O . ASN A 1 165 ? 10.255 4.722 -7.415 1.00 90.81 165 ASN A O 1
ATOM 1314 N N . PHE A 1 166 ? 8.327 3.720 -7.959 1.00 91.56 166 PHE A N 1
ATOM 1315 C CA . PHE A 1 166 ? 7.515 4.467 -7.005 1.00 91.56 166 PHE A CA 1
ATOM 1316 C C . PHE A 1 166 ? 6.849 3.534 -6.008 1.00 91.56 166 PHE A C 1
ATOM 1318 O O . PHE A 1 166 ? 6.080 2.644 -6.378 1.00 91.56 166 PHE A O 1
ATOM 1325 N N . GLY A 1 167 ? 7.101 3.802 -4.735 1.00 92.00 167 GLY A N 1
ATOM 1326 C CA . GLY A 1 167 ? 6.392 3.182 -3.635 1.00 92.00 167 GLY A CA 1
ATOM 1327 C C . GLY A 1 167 ? 6.165 4.185 -2.521 1.00 92.00 167 GLY A C 1
ATOM 1328 O O . GLY A 1 167 ? 6.924 5.144 -2.375 1.00 92.00 167 GLY A O 1
ATOM 1329 N N . ILE A 1 168 ? 5.111 3.962 -1.746 1.00 92.00 168 ILE A N 1
ATOM 1330 C CA . ILE A 1 168 ? 4.851 4.726 -0.530 1.00 92.00 168 ILE A CA 1
ATOM 1331 C C . ILE A 1 168 ? 5.061 3.846 0.683 1.00 92.00 168 ILE A C 1
ATOM 1333 O O . ILE A 1 168 ? 4.798 2.648 0.647 1.00 92.00 168 ILE A O 1
ATOM 1337 N N . GLU A 1 169 ? 5.522 4.450 1.763 1.00 89.81 169 GLU A N 1
ATOM 1338 C CA . GLU A 1 169 ? 5.562 3.796 3.060 1.00 89.81 169 GLU A CA 1
ATOM 1339 C C . GLU A 1 169 ? 4.137 3.607 3.605 1.00 89.81 169 GLU A C 1
ATOM 1341 O O . GLU A 1 169 ? 3.343 4.549 3.659 1.00 89.81 169 GLU A O 1
ATOM 1346 N N . ASN A 1 170 ? 3.817 2.372 3.983 1.00 77.25 170 ASN A N 1
ATOM 1347 C CA . ASN A 1 170 ? 2.673 2.025 4.813 1.00 77.25 170 ASN A CA 1
ATOM 1348 C C . ASN A 1 170 ? 3.205 1.838 6.240 1.00 77.25 170 ASN A C 1
ATOM 1350 O O . ASN A 1 170 ? 3.959 0.900 6.497 1.00 77.25 170 ASN A O 1
ATOM 1354 N N . TYR A 1 171 ? 2.857 2.789 7.108 1.00 64.19 171 TYR A N 1
ATOM 1355 C CA . TYR A 1 171 ? 3.215 2.831 8.529 1.00 64.19 171 TYR A CA 1
ATOM 1356 C C . TYR A 1 171 ? 2.682 1.638 9.324 1.00 64.19 171 TYR A C 1
ATOM 1358 O O . TYR A 1 171 ? 1.525 1.228 9.064 1.00 64.19 171 TYR A O 1
#